Protein AF-A0A7C3SJM5-F1 (afdb_monomer_lite)

Secondary structure (DSSP, 8-state):
-PPEEEEEEETTEEEEEE-SSS-EEEEE-TT-SS-EEEEE--S-SSHHHHHHHHHHHHT--GGGEEEEETT-HHHHHHGGGGHHHHHHTT-

Radius of gyration: 12.21 Å; chains: 1; bounding box: 29×24×31 Å

Sequence (91 aa):
MASPVIIRRHDGAQSYLVLDEKPRELLFHWGFKDAYSVRPWLGSRDPVEALEEWAEMLAEDPQNYMITDENHWEYQKDLQNWVELLKSFGL

pLDDT: mean 92.59, std 5.4, range [66.38, 98.12]

Foldseek 3Di:
DFWKKKWAADPNDIKIFTLDPFTWTFAAQPPDPCRTAIGTDPDDSPQVRSLVVVCVVVVHDSVRMDMDTCVDPVNVVCVVVCVVVVVVVVD

Structure (mmCIF, N/CA/C/O backbone):
data_AF-A0A7C3SJM5-F1
#
_entry.id   AF-A0A7C3SJM5-F1
#
loop_
_atom_site.group_PDB
_atom_site.id
_atom_site.type_symbol
_atom_site.label_atom_id
_atom_site.label_alt_id
_atom_site.label_comp_id
_atom_site.label_asym_id
_atom_site.label_entity_id
_atom_site.label_seq_id
_atom_site.pdbx_PDB_ins_code
_atom_site.Cartn_x
_atom_site.Cartn_y
_atom_site.Cartn_z
_atom_site.occupancy
_atom_site.B_iso_or_equiv
_atom_site.auth_seq_id
_atom_site.auth_comp_id
_atom_site.auth_asym_id
_atom_site.auth_atom_id
_atom_site.pdbx_PDB_model_num
ATOM 1 N N . MET A 1 1 ? -15.509 5.626 9.446 1.00 66.38 1 MET A N 1
ATOM 2 C CA . MET A 1 1 ? -14.309 6.460 9.669 1.00 66.38 1 MET A CA 1
ATOM 3 C C . MET A 1 1 ? -13.420 6.230 8.470 1.00 66.38 1 MET A C 1
ATOM 5 O O . MET A 1 1 ? -13.402 5.093 8.023 1.00 66.38 1 MET A O 1
ATOM 9 N N . ALA A 1 2 ? -12.783 7.269 7.933 1.00 84.56 2 ALA A N 1
ATOM 10 C CA . ALA A 1 2 ? -11.923 7.101 6.767 1.00 84.56 2 ALA A CA 1
ATOM 11 C C . ALA A 1 2 ? -10.708 6.243 7.143 1.00 84.56 2 ALA A C 1
ATOM 13 O O . ALA A 1 2 ? -10.075 6.505 8.170 1.00 84.56 2 ALA A O 1
ATOM 14 N N . SER A 1 3 ? -10.422 5.204 6.361 1.00 93.06 3 SER A N 1
ATOM 15 C CA . SER A 1 3 ? -9.273 4.332 6.614 1.00 93.06 3 SER A CA 1
ATOM 16 C C . SER A 1 3 ? -7.963 4.990 6.170 1.00 93.06 3 SER A C 1
ATOM 18 O O . SER A 1 3 ? -7.940 5.593 5.093 1.00 93.06 3 SER A O 1
ATOM 20 N N . PRO A 1 4 ? -6.870 4.874 6.951 1.00 97.25 4 PRO A N 1
ATOM 21 C CA . PRO A 1 4 ? -5.572 5.390 6.541 1.00 97.25 4 PRO A CA 1
ATOM 22 C C . PRO A 1 4 ? -5.059 4.695 5.280 1.00 97.25 4 PRO A C 1
ATOM 24 O O . PRO A 1 4 ? -5.177 3.477 5.121 1.00 97.25 4 PRO A O 1
ATOM 27 N N . VAL A 1 5 ? -4.453 5.485 4.401 1.00 97.62 5 VAL A N 1
ATOM 28 C CA . VAL A 1 5 ? -3.780 5.024 3.189 1.00 97.62 5 VAL A CA 1
ATOM 29 C C . VAL A 1 5 ? -2.405 5.669 3.135 1.00 97.62 5 VAL A C 1
ATOM 31 O O . VAL A 1 5 ? -2.278 6.878 3.297 1.00 97.62 5 VAL A O 1
ATOM 34 N N . ILE A 1 6 ? -1.371 4.881 2.880 1.00 98.12 6 ILE A N 1
ATOM 35 C CA . ILE A 1 6 ? -0.018 5.377 2.641 1.00 98.12 6 ILE A CA 1
ATOM 36 C C . ILE A 1 6 ? 0.243 5.295 1.143 1.00 98.12 6 ILE A C 1
ATOM 38 O O . ILE A 1 6 ? 0.110 4.231 0.543 1.00 98.12 6 ILE A O 1
ATOM 42 N N . ILE A 1 7 ? 0.610 6.415 0.530 1.00 97.25 7 ILE A N 1
ATOM 43 C CA . ILE A 1 7 ? 1.020 6.475 -0.873 1.00 97.25 7 ILE A CA 1
ATOM 44 C C . ILE A 1 7 ? 2.535 6.402 -0.928 1.00 97.25 7 ILE A C 1
ATOM 46 O O . ILE A 1 7 ? 3.203 7.276 -0.388 1.00 97.25 7 ILE A O 1
ATOM 50 N N . ARG A 1 8 ? 3.066 5.407 -1.631 1.00 95.88 8 ARG A N 1
ATOM 51 C CA . ARG A 1 8 ? 4.474 5.307 -2.018 1.00 95.88 8 ARG A CA 1
ATOM 52 C C . ARG A 1 8 ? 4.641 5.883 -3.419 1.00 95.88 8 ARG A C 1
ATOM 54 O O . ARG A 1 8 ? 4.031 5.369 -4.360 1.00 95.88 8 ARG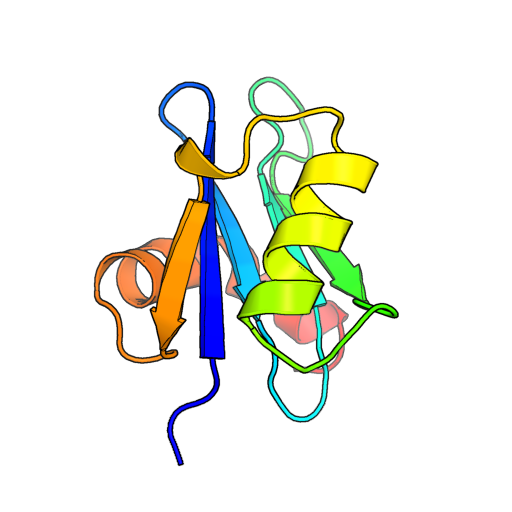 A O 1
ATOM 61 N N . ARG A 1 9 ? 5.475 6.912 -3.578 1.00 92.75 9 ARG A N 1
ATOM 62 C CA . ARG A 1 9 ? 5.797 7.520 -4.879 1.00 92.75 9 ARG A CA 1
ATOM 63 C C . ARG A 1 9 ? 7.182 7.068 -5.324 1.00 92.75 9 ARG A C 1
ATOM 65 O O . ARG A 1 9 ? 8.175 7.446 -4.719 1.00 92.75 9 ARG A O 1
ATOM 72 N N . HIS A 1 10 ? 7.255 6.283 -6.393 1.00 85.19 10 HIS A N 1
ATOM 73 C CA . HIS A 1 10 ? 8.522 5.752 -6.894 1.00 85.19 10 HIS A CA 1
ATOM 74 C C . HIS A 1 10 ? 8.539 5.753 -8.425 1.00 85.19 10 HIS A C 1
ATOM 76 O O . HIS A 1 10 ? 7.609 5.250 -9.053 1.00 85.19 10 HIS A O 1
ATOM 82 N N . ASP A 1 11 ? 9.583 6.331 -9.026 1.00 79.25 11 ASP A N 1
ATOM 83 C CA . ASP A 1 11 ? 9.801 6.389 -10.483 1.00 79.25 11 ASP A CA 1
ATOM 84 C C . ASP A 1 11 ? 8.584 6.850 -11.312 1.00 79.25 11 ASP A C 1
ATOM 86 O O . ASP A 1 11 ? 8.275 6.312 -12.374 1.00 79.25 11 ASP A O 1
ATOM 90 N N . GLY A 1 12 ? 7.868 7.870 -10.827 1.00 81.38 12 GLY A N 1
ATOM 91 C CA . GLY A 1 12 ? 6.705 8.433 -11.526 1.00 81.38 12 GLY A CA 1
ATOM 92 C C . GLY A 1 12 ? 5.439 7.576 -11.445 1.00 81.38 12 GLY A C 1
ATOM 93 O O . GLY A 1 12 ? 4.457 7.877 -12.123 1.00 81.38 12 GLY A O 1
ATOM 94 N N . ALA A 1 13 ? 5.442 6.545 -10.603 1.00 85.81 13 ALA A N 1
ATOM 95 C CA . ALA A 1 13 ? 4.285 5.717 -10.328 1.00 85.81 13 ALA A CA 1
ATOM 96 C C . ALA A 1 13 ? 3.967 5.642 -8.832 1.00 85.81 13 ALA A C 1
ATOM 98 O O . ALA A 1 13 ? 4.780 5.997 -7.974 1.00 85.81 13 ALA A O 1
ATOM 99 N N . GLN A 1 14 ? 2.749 5.193 -8.533 1.00 93.75 14 GLN A N 1
ATOM 100 C CA . GLN A 1 14 ? 2.217 5.147 -7.178 1.00 93.75 14 GLN A CA 1
ATOM 101 C C . GLN A 1 14 ? 1.872 3.715 -6.784 1.00 93.75 14 GLN A C 1
ATOM 103 O O . GLN A 1 14 ? 1.328 2.942 -7.572 1.00 93.75 14 GLN A O 1
ATOM 108 N N . SER A 1 15 ? 2.214 3.366 -5.552 1.00 95.88 15 SER A N 1
ATOM 109 C CA . SER A 1 15 ? 1.731 2.173 -4.862 1.00 95.88 15 SER A CA 1
ATOM 110 C C . SER A 1 15 ? 1.052 2.604 -3.570 1.00 95.88 15 SER A C 1
ATOM 112 O O . SER A 1 15 ? 1.334 3.684 -3.051 1.00 95.88 15 SER A O 1
ATOM 114 N N . TYR A 1 16 ? 0.165 1.769 -3.045 1.00 97.44 16 TYR A N 1
ATOM 115 C CA . TYR A 1 16 ? -0.649 2.121 -1.885 1.00 97.44 16 TYR A CA 1
ATOM 116 C C . TYR A 1 16 ? -0.567 1.049 -0.815 1.00 97.44 16 TYR A C 1
ATOM 118 O O . TYR A 1 16 ? -0.574 -0.135 -1.131 1.00 97.44 16 TYR A O 1
ATOM 126 N N . LEU A 1 17 ? -0.560 1.457 0.443 1.00 97.88 17 LEU A N 1
ATOM 127 C CA . LEU A 1 17 ? -0.780 0.579 1.581 1.00 97.88 17 LEU A CA 1
ATOM 128 C C . LEU A 1 17 ? -2.048 1.053 2.287 1.00 97.88 17 LEU A C 1
ATOM 130 O O . LEU A 1 17 ? -2.107 2.169 2.793 1.00 97.88 17 LEU A O 1
ATOM 134 N N . VAL A 1 18 ? -3.090 0.226 2.253 1.00 97.25 18 VAL A N 1
ATOM 135 C CA . VAL A 1 18 ? -4.397 0.524 2.848 1.00 97.25 18 VAL A CA 1
ATOM 136 C C . VAL A 1 18 ? -4.466 -0.156 4.207 1.00 97.25 18 VAL A C 1
ATOM 138 O O . VAL A 1 18 ? -4.279 -1.369 4.285 1.00 97.25 18 VAL A O 1
ATOM 141 N N . LEU A 1 19 ? -4.746 0.608 5.263 1.00 97.06 19 LEU A N 1
ATOM 142 C CA . LEU A 1 19 ? -4.761 0.146 6.657 1.00 97.06 19 LEU A CA 1
ATOM 143 C C . LEU A 1 19 ? -6.195 0.101 7.214 1.00 97.06 19 LEU A C 1
ATOM 145 O O . LEU A 1 19 ? -6.492 0.647 8.276 1.00 97.06 19 LEU A O 1
ATOM 149 N N . ASP A 1 20 ? -7.107 -0.520 6.462 1.00 94.25 20 ASP A N 1
ATOM 150 C CA . ASP A 1 20 ? -8.487 -0.775 6.892 1.00 94.25 20 ASP A CA 1
ATOM 151 C C . ASP A 1 20 ? -8.606 -2.095 7.690 1.00 94.25 20 ASP A C 1
ATOM 153 O O . ASP A 1 20 ? -7.625 -2.626 8.213 1.00 94.25 20 ASP A O 1
ATOM 157 N N . GLU A 1 21 ? -9.815 -2.651 7.815 1.00 93.31 21 GLU A N 1
ATOM 158 C CA . GLU A 1 21 ? -10.039 -3.927 8.515 1.00 93.31 21 GLU A CA 1
ATOM 159 C C . GLU A 1 21 ? -9.295 -5.118 7.883 1.00 93.31 21 GLU A C 1
ATOM 161 O O . GLU A 1 21 ? -9.008 -6.107 8.568 1.00 93.31 21 GLU A O 1
ATOM 166 N N . LYS A 1 22 ? -8.952 -5.017 6.593 1.00 94.19 22 LYS A N 1
ATOM 167 C CA . LYS A 1 22 ? -8.177 -5.989 5.815 1.00 94.19 22 LYS A CA 1
ATOM 168 C C . LYS A 1 22 ? -6.957 -5.292 5.182 1.00 94.19 22 LYS A C 1
ATOM 170 O O . LYS A 1 22 ? -6.951 -5.057 3.963 1.00 94.19 22 LYS A O 1
ATOM 175 N N . PRO A 1 23 ? -5.916 -4.999 5.988 1.00 96.25 23 PRO A N 1
ATOM 176 C CA . PRO A 1 23 ? -4.746 -4.277 5.519 1.00 96.25 23 PRO A CA 1
ATOM 177 C C . PRO A 1 23 ? -4.085 -4.952 4.320 1.00 96.25 23 PRO A C 1
ATOM 179 O O . PRO A 1 23 ? -3.950 -6.181 4.273 1.00 96.25 23 PRO A O 1
ATOM 182 N N . ARG A 1 24 ? -3.678 -4.151 3.336 1.00 97.06 24 ARG A N 1
ATOM 183 C CA . ARG A 1 24 ? -3.136 -4.662 2.072 1.00 97.06 24 ARG A CA 1
ATOM 184 C C . ARG A 1 24 ? -2.246 -3.666 1.355 1.00 97.06 24 ARG A C 1
ATOM 186 O O . ARG A 1 24 ? -2.496 -2.463 1.369 1.00 97.06 24 ARG A O 1
ATOM 193 N N . GLU A 1 25 ? -1.290 -4.213 0.629 1.00 96.69 25 GLU A N 1
ATOM 194 C CA . GLU A 1 25 ? -0.456 -3.498 -0.322 1.00 96.69 25 GLU A CA 1
ATOM 195 C C . GLU A 1 25 ? -1.070 -3.594 -1.724 1.00 96.69 25 GLU A C 1
ATOM 197 O O . GLU A 1 25 ? -1.405 -4.680 -2.203 1.00 96.69 25 GLU A O 1
ATOM 202 N N . LEU A 1 26 ? -1.173 -2.458 -2.401 1.00 96.62 26 LEU A N 1
ATOM 203 C CA . LEU A 1 26 ? -1.473 -2.305 -3.818 1.00 96.62 26 LEU A CA 1
ATOM 204 C C . LEU A 1 26 ? -0.180 -1.859 -4.501 1.00 96.62 26 LEU A C 1
ATOM 206 O O . LEU A 1 26 ? 0.132 -0.670 -4.579 1.00 96.62 26 LEU A O 1
ATOM 210 N N . LEU A 1 27 ? 0.609 -2.829 -4.953 1.00 94.56 27 LEU A N 1
ATOM 211 C CA . LEU A 1 27 ? 1.909 -2.570 -5.563 1.00 94.56 27 LEU A CA 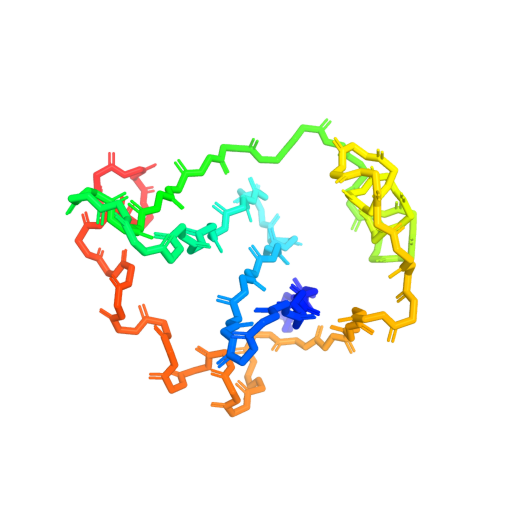1
ATOM 212 C C . LEU A 1 27 ? 1.768 -2.429 -7.072 1.00 94.56 27 LEU A C 1
ATOM 214 O O . LEU A 1 27 ? 1.063 -3.216 -7.717 1.00 94.56 27 LEU A O 1
ATOM 218 N N . PHE A 1 28 ? 2.491 -1.456 -7.613 1.00 93.00 28 PHE A N 1
ATOM 219 C CA . PHE A 1 28 ? 2.685 -1.284 -9.041 1.00 93.00 28 PHE A CA 1
ATOM 220 C C . PHE A 1 28 ? 4.152 -1.519 -9.421 1.00 93.00 28 PHE A C 1
ATOM 222 O O . PHE A 1 28 ? 5.059 -0.880 -8.888 1.00 93.00 28 PHE A O 1
ATOM 229 N N . HIS A 1 29 ? 4.368 -2.431 -10.366 1.00 88.88 29 HIS A N 1
ATOM 230 C CA . HIS A 1 29 ? 5.666 -2.892 -10.852 1.00 88.88 29 HIS A CA 1
ATOM 231 C C . HIS A 1 29 ? 5.878 -2.400 -12.286 1.00 88.88 29 HIS A C 1
ATOM 233 O O . HIS A 1 29 ? 5.438 -3.034 -13.251 1.00 88.88 29 HIS A O 1
ATOM 239 N N . TRP A 1 30 ? 6.549 -1.258 -12.445 1.00 83.62 30 TRP A N 1
ATOM 240 C CA . TRP A 1 30 ? 6.829 -0.704 -13.771 1.00 83.62 30 TRP A CA 1
ATOM 241 C C . TRP A 1 30 ? 7.681 -1.663 -14.615 1.00 83.62 30 TRP A C 1
ATOM 243 O O . TRP A 1 30 ? 8.687 -2.196 -14.152 1.00 83.62 30 TRP A O 1
ATOM 253 N N . GLY A 1 31 ? 7.289 -1.871 -15.874 1.00 82.38 31 GLY A N 1
ATOM 254 C CA . GLY A 1 31 ? 8.027 -2.714 -16.822 1.00 82.38 31 GLY A CA 1
ATOM 255 C C . GLY A 1 31 ? 7.750 -4.219 -16.723 1.00 82.38 31 GLY A C 1
ATOM 256 O O . GLY A 1 31 ? 8.319 -4.984 -17.502 1.00 82.38 31 GLY A O 1
ATOM 257 N N . PHE A 1 32 ? 6.860 -4.658 -15.827 1.00 84.00 32 PHE A N 1
ATOM 258 C CA . PHE A 1 32 ? 6.440 -6.058 -15.722 1.00 84.00 32 PHE A CA 1
ATOM 259 C C . PHE A 1 32 ? 5.132 -6.321 -16.480 1.00 84.00 32 PHE A C 1
ATOM 261 O O . PHE A 1 32 ? 4.284 -5.442 -16.614 1.00 84.00 32 PHE A O 1
ATOM 268 N N . LYS A 1 33 ? 4.957 -7.559 -16.971 1.00 82.00 33 LYS A N 1
ATOM 269 C CA . LYS A 1 33 ? 3.724 -7.997 -17.654 1.00 82.00 33 LYS A CA 1
ATOM 270 C C . LYS A 1 33 ? 2.511 -7.928 -16.721 1.00 82.00 33 LYS A C 1
ATOM 272 O O . LYS A 1 33 ? 1.458 -7.448 -17.126 1.00 82.00 33 LYS A O 1
ATOM 277 N N . ASP A 1 34 ? 2.698 -8.364 -15.479 1.00 82.62 34 ASP A N 1
ATOM 278 C CA . ASP A 1 34 ? 1.720 -8.243 -14.401 1.00 82.62 34 ASP A CA 1
ATOM 279 C C . ASP A 1 34 ? 2.091 -7.023 -13.553 1.00 82.62 34 ASP A C 1
ATOM 281 O O . ASP A 1 34 ? 2.683 -7.128 -12.479 1.00 82.62 34 ASP A O 1
ATOM 285 N N . ALA A 1 35 ? 1.808 -5.840 -14.099 1.00 88.88 35 ALA A N 1
ATOM 286 C CA . ALA A 1 35 ? 2.238 -4.572 -13.516 1.00 88.88 35 ALA A CA 1
ATOM 287 C C . ALA A 1 35 ? 1.541 -4.245 -12.186 1.00 88.88 35 ALA A C 1
ATOM 289 O O . ALA A 1 35 ? 2.017 -3.392 -11.452 1.00 88.88 35 ALA A O 1
ATOM 290 N N . TYR A 1 36 ? 0.437 -4.912 -11.848 1.00 92.88 36 TYR A N 1
ATOM 291 C CA . TYR A 1 36 ? -0.333 -4.659 -10.632 1.00 92.88 36 TYR A CA 1
ATOM 292 C C . TYR A 1 36 ? -0.396 -5.913 -9.768 1.00 92.88 36 TYR A C 1
ATOM 294 O O . TYR A 1 36 ? -0.666 -7.007 -10.261 1.00 92.88 36 TYR A O 1
ATOM 302 N N . SER A 1 37 ? -0.192 -5.758 -8.462 1.00 93.19 37 SER A N 1
ATOM 303 C CA . SER A 1 37 ? -0.369 -6.850 -7.505 1.00 93.19 37 SER A CA 1
ATOM 304 C C . SER A 1 37 ? -1.014 -6.367 -6.213 1.00 93.19 37 SER A C 1
ATOM 306 O O . SER A 1 37 ? -0.758 -5.244 -5.781 1.00 93.19 37 SER A O 1
ATOM 308 N N . VAL A 1 38 ? -1.816 -7.236 -5.597 1.00 95.50 38 VAL A N 1
ATOM 309 C CA . VAL A 1 38 ? -2.415 -7.024 -4.274 1.00 95.50 38 VAL A CA 1
ATOM 310 C C . VAL A 1 38 ? -1.850 -8.063 -3.313 1.00 95.50 38 VAL A C 1
ATOM 312 O O . VAL A 1 38 ? -1.799 -9.246 -3.658 1.00 95.50 38 VAL A O 1
ATOM 315 N N . ARG A 1 39 ? -1.406 -7.636 -2.129 1.00 94.69 39 ARG A N 1
ATOM 316 C CA . ARG A 1 39 ? -0.833 -8.516 -1.097 1.00 94.69 39 ARG A CA 1
ATOM 317 C C . ARG A 1 39 ? -1.375 -8.159 0.287 1.00 94.69 39 ARG A C 1
ATOM 319 O O . ARG A 1 39 ? -1.649 -6.987 0.523 1.00 94.69 39 ARG A O 1
ATOM 326 N N . PRO A 1 40 ? -1.553 -9.129 1.199 1.00 96.12 40 PRO A N 1
ATOM 327 C CA . PRO A 1 40 ? -1.942 -8.826 2.572 1.00 96.12 40 PRO A CA 1
ATOM 328 C C . PRO A 1 40 ? -0.807 -8.093 3.288 1.00 96.12 40 PRO A C 1
ATOM 330 O O . PRO A 1 40 ? 0.341 -8.525 3.218 1.00 96.12 40 PRO A O 1
ATOM 333 N N . TRP A 1 41 ? -1.149 -7.035 4.018 1.00 96.94 41 TRP A N 1
ATOM 334 C CA . TRP A 1 41 ? -0.216 -6.370 4.918 1.00 96.94 41 TRP A CA 1
ATOM 335 C C . TRP A 1 41 ? -0.309 -7.000 6.308 1.00 96.94 41 TRP A C 1
ATOM 337 O O . TRP A 1 41 ? -1.394 -7.095 6.885 1.00 96.94 41 TRP A O 1
ATOM 347 N N . LEU A 1 42 ? 0.832 -7.460 6.822 1.00 95.44 42 LEU A N 1
ATOM 348 C CA . LEU A 1 42 ? 0.940 -8.156 8.110 1.00 95.44 42 LEU A CA 1
ATOM 349 C C . LEU A 1 42 ? 1.719 -7.355 9.166 1.00 95.44 42 LEU A C 1
ATOM 351 O O . LEU A 1 42 ? 1.937 -7.873 10.260 1.00 95.44 42 LEU A O 1
ATOM 355 N N . GLY A 1 43 ? 2.153 -6.139 8.829 1.00 95.62 43 GLY A N 1
ATOM 356 C CA . GLY A 1 43 ? 2.869 -5.239 9.732 1.00 95.62 43 GLY A CA 1
ATOM 357 C C . GLY A 1 43 ? 1.935 -4.388 10.593 1.00 95.62 43 GLY A C 1
ATOM 358 O O . GLY A 1 43 ? 0.765 -4.735 10.808 1.00 95.62 43 GLY A O 1
ATOM 359 N N . SER A 1 44 ? 2.450 -3.261 11.084 1.00 96.38 4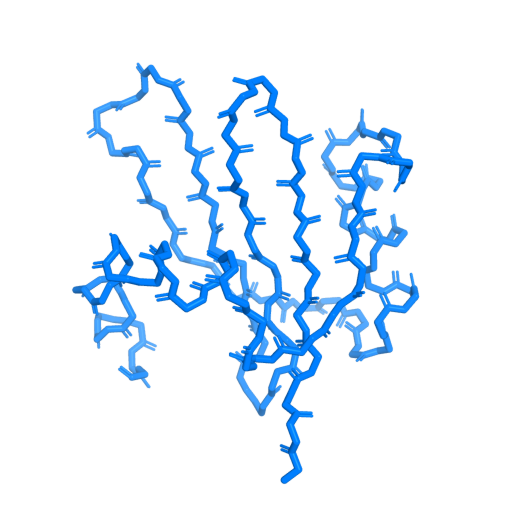4 SER A N 1
ATOM 360 C CA . SER A 1 44 ? 1.697 -2.356 11.957 1.00 96.38 44 SER A CA 1
ATOM 361 C C . SER A 1 44 ? 0.435 -1.797 11.281 1.00 96.38 44 SER A C 1
ATOM 363 O O . SER A 1 44 ? 0.353 -1.642 10.062 1.00 96.38 44 SER A O 1
ATOM 365 N N . ARG A 1 45 ? -0.591 -1.504 12.089 1.00 95.31 45 ARG A N 1
ATOM 366 C CA . ARG A 1 45 ? -1.787 -0.753 11.658 1.00 95.31 45 ARG A CA 1
ATOM 367 C C . ARG A 1 45 ? -1.672 0.738 11.964 1.00 95.31 45 ARG A C 1
ATOM 369 O O . ARG A 1 45 ? -2.516 1.503 11.500 1.00 95.31 45 ARG A O 1
ATOM 376 N N . ASP A 1 46 ? -0.678 1.141 12.753 1.00 96.81 46 ASP A N 1
ATOM 377 C CA . ASP A 1 46 ? -0.389 2.554 12.942 1.00 96.81 46 ASP A CA 1
ATOM 378 C C . ASP A 1 46 ? 0.209 3.118 11.641 1.00 96.81 46 ASP A C 1
ATOM 380 O O . ASP A 1 46 ? 1.160 2.539 11.120 1.00 96.81 46 ASP A O 1
ATOM 384 N N . PRO A 1 47 ? -0.328 4.213 11.073 1.00 96.31 47 PRO A N 1
ATOM 385 C CA . PRO A 1 47 ? 0.134 4.712 9.781 1.00 96.31 47 PRO A CA 1
ATOM 386 C C . PRO A 1 47 ? 1.594 5.173 9.752 1.00 96.31 47 PRO A C 1
ATOM 38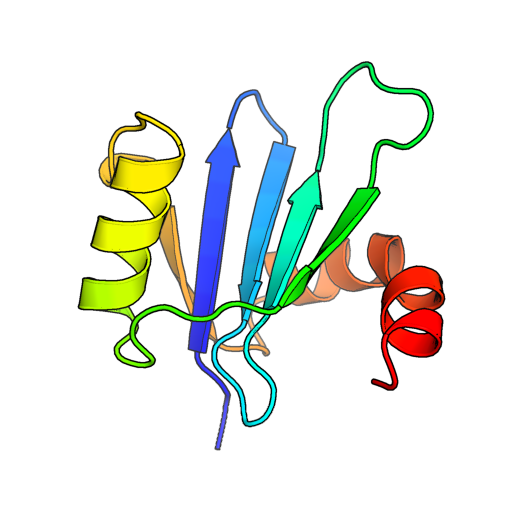8 O O . PRO A 1 47 ? 2.195 5.156 8.681 1.00 96.31 47 PRO A O 1
ATOM 391 N N . VAL A 1 48 ? 2.153 5.618 10.881 1.00 96.94 48 VAL A N 1
ATOM 392 C CA . VAL A 1 48 ? 3.549 6.071 10.947 1.00 96.94 48 VAL A CA 1
ATOM 393 C C . VAL A 1 48 ? 4.469 4.860 11.006 1.00 96.94 48 VAL A C 1
ATOM 395 O O . VAL A 1 48 ? 5.358 4.741 10.167 1.00 96.94 48 VAL A O 1
ATOM 398 N N . GLU A 1 49 ? 4.200 3.924 11.917 1.00 97.44 49 GLU A N 1
ATOM 399 C CA . GLU A 1 49 ? 4.978 2.683 12.023 1.00 97.44 49 GLU A CA 1
ATOM 400 C C . GLU A 1 49 ? 4.894 1.854 10.733 1.00 97.44 49 GLU A C 1
ATOM 402 O O . GLU A 1 49 ? 5.906 1.385 10.225 1.00 97.44 49 GLU A O 1
ATOM 407 N N . ALA A 1 50 ? 3.699 1.720 10.148 1.00 97.62 50 ALA A N 1
ATOM 408 C CA . ALA A 1 50 ? 3.502 0.969 8.911 1.00 97.62 50 ALA A CA 1
ATOM 409 C C . ALA A 1 50 ? 4.263 1.579 7.728 1.00 97.62 50 ALA A C 1
ATOM 411 O O . ALA A 1 50 ? 4.743 0.849 6.866 1.00 97.62 50 ALA A O 1
ATOM 412 N N . LEU A 1 51 ? 4.381 2.909 7.675 1.00 97.44 51 LEU A N 1
ATOM 413 C CA . LEU A 1 51 ? 5.182 3.592 6.662 1.00 97.44 51 LEU A CA 1
ATOM 414 C C . LEU A 1 51 ? 6.666 3.267 6.837 1.00 97.44 51 LEU A C 1
ATOM 416 O O . LEU A 1 51 ? 7.319 2.926 5.854 1.00 97.44 51 LEU A O 1
ATOM 420 N N . GLU A 1 52 ? 7.183 3.360 8.064 1.00 96.88 52 GLU A N 1
ATOM 421 C CA . GLU A 1 52 ? 8.582 3.048 8.376 1.00 96.88 52 GLU A CA 1
ATOM 422 C C . GLU A 1 52 ? 8.915 1.587 8.042 1.00 96.88 52 GLU A C 1
ATOM 424 O O . GLU A 1 52 ? 9.877 1.332 7.317 1.00 96.88 52 GLU A O 1
ATOM 429 N N . GLU A 1 53 ? 8.072 0.643 8.475 1.00 97.31 53 GLU A N 1
ATOM 430 C CA . GLU A 1 53 ? 8.213 -0.784 8.165 1.00 97.31 53 GLU A CA 1
ATOM 431 C C . GLU A 1 53 ? 8.174 -1.043 6.654 1.00 97.31 53 GLU A C 1
ATOM 433 O O . GLU A 1 53 ? 8.993 -1.792 6.118 1.00 97.31 53 GLU A O 1
ATOM 438 N N . TRP A 1 54 ? 7.230 -0.423 5.942 1.00 96.44 54 TRP A N 1
ATOM 439 C CA . TRP A 1 54 ? 7.068 -0.643 4.508 1.00 96.44 54 TRP A CA 1
ATOM 440 C C . TRP A 1 54 ? 8.241 -0.075 3.703 1.00 96.44 54 TRP A C 1
ATOM 442 O O . TRP A 1 54 ? 8.746 -0.743 2.797 1.00 96.44 54 TRP A O 1
ATOM 452 N N . ALA A 1 55 ? 8.726 1.114 4.072 1.00 95.62 55 ALA A N 1
ATOM 453 C CA . ALA A 1 55 ? 9.919 1.712 3.484 1.00 95.62 55 ALA A CA 1
ATOM 454 C C . ALA A 1 55 ? 11.172 0.861 3.756 1.00 95.62 55 ALA A C 1
ATOM 456 O O . ALA A 1 55 ? 11.956 0.621 2.836 1.00 95.62 55 ALA A O 1
ATOM 457 N N . GLU A 1 56 ? 11.337 0.335 4.976 1.00 95.44 56 GLU A N 1
ATOM 458 C CA . GLU A 1 56 ? 12.444 -0.564 5.324 1.00 95.44 56 GLU A CA 1
ATOM 459 C C . GLU A 1 56 ? 12.402 -1.861 4.500 1.00 95.44 56 GLU A C 1
ATOM 461 O O . GLU A 1 56 ? 13.413 -2.253 3.911 1.00 95.44 56 GLU A O 1
ATOM 466 N N . MET A 1 57 ? 11.229 -2.495 4.382 1.00 93.38 57 MET A N 1
ATOM 467 C CA . MET A 1 57 ? 11.036 -3.720 3.593 1.00 93.38 57 MET A CA 1
ATOM 468 C C . MET A 1 57 ? 11.391 -3.544 2.112 1.00 93.38 57 MET A C 1
ATOM 470 O O . MET A 1 57 ? 11.835 -4.497 1.466 1.00 93.38 57 MET A O 1
ATOM 474 N N . LEU A 1 58 ? 11.185 -2.341 1.573 1.00 90.88 58 LEU A N 1
ATOM 475 C CA . LEU A 1 58 ? 11.491 -1.998 0.185 1.00 90.88 58 LEU A CA 1
ATOM 476 C C . LEU A 1 58 ? 12.882 -1.368 0.006 1.00 90.88 58 LEU A C 1
ATOM 478 O O . LEU A 1 58 ? 13.280 -1.115 -1.129 1.00 90.88 58 LEU A O 1
ATOM 482 N N . ALA A 1 59 ? 13.644 -1.187 1.091 1.00 93.38 59 ALA A N 1
ATOM 483 C CA . ALA A 1 59 ? 14.938 -0.504 1.115 1.00 93.38 59 ALA A CA 1
ATOM 484 C C . ALA A 1 59 ? 14.879 0.925 0.534 1.00 93.38 59 ALA A C 1
ATOM 486 O O . ALA A 1 59 ? 15.743 1.339 -0.243 1.00 93.38 59 ALA A O 1
ATOM 487 N N . GLU A 1 60 ? 13.850 1.677 0.920 1.00 91.81 60 GLU A N 1
ATOM 488 C CA . GLU A 1 60 ? 13.546 3.015 0.415 1.00 91.81 60 GLU A CA 1
ATOM 489 C C . GLU A 1 60 ? 13.569 4.093 1.496 1.00 91.81 60 GLU A C 1
ATOM 491 O O . GLU A 1 60 ? 13.481 3.817 2.689 1.00 91.81 60 GLU A O 1
ATOM 496 N N . ASP A 1 61 ? 13.661 5.351 1.059 1.00 90.81 61 ASP A N 1
ATOM 497 C CA . ASP A 1 61 ? 13.548 6.508 1.944 1.00 90.81 61 ASP A CA 1
ATOM 498 C C . ASP A 1 61 ? 12.064 6.809 2.264 1.00 90.81 61 ASP A C 1
ATOM 500 O O . ASP A 1 61 ? 11.279 7.039 1.329 1.00 90.81 61 ASP A O 1
ATOM 504 N N . PRO A 1 62 ? 11.676 6.879 3.555 1.00 91.50 62 PRO A N 1
ATOM 505 C CA . PRO A 1 62 ? 10.351 7.310 4.008 1.00 91.50 62 PRO A CA 1
ATOM 506 C C . PRO A 1 62 ? 9.863 8.645 3.421 1.00 91.50 62 PRO A C 1
ATOM 508 O O . PRO A 1 62 ? 8.659 8.871 3.322 1.00 91.50 62 PRO A O 1
ATOM 511 N N . GLN A 1 63 ? 10.760 9.538 2.986 1.00 91.00 63 GLN A N 1
ATOM 512 C CA . GLN A 1 63 ? 10.401 10.827 2.375 1.00 91.00 63 GLN A CA 1
ATOM 513 C C . GLN A 1 63 ? 9.611 10.694 1.066 1.00 91.00 63 GLN A C 1
ATOM 515 O O . GLN A 1 63 ? 8.924 11.632 0.660 1.00 91.00 63 GLN A O 1
ATOM 520 N N . ASN A 1 64 ? 9.678 9.534 0.409 1.00 91.00 64 ASN A N 1
ATOM 521 C CA . ASN A 1 64 ? 8.914 9.246 -0.806 1.00 91.00 64 ASN A CA 1
ATOM 522 C C . ASN A 1 64 ? 7.462 8.824 -0.527 1.00 91.00 64 ASN A C 1
ATOM 524 O O . ASN A 1 64 ? 6.709 8.520 -1.459 1.00 91.00 64 ASN A O 1
ATOM 528 N N . TYR A 1 65 ? 7.065 8.796 0.745 1.00 95.56 65 TYR A N 1
ATOM 529 C CA . TYR A 1 65 ? 5.775 8.308 1.195 1.00 95.56 65 TYR A CA 1
ATOM 530 C C . TYR A 1 65 ? 4.899 9.450 1.710 1.00 95.56 65 TYR A C 1
ATOM 532 O O . TYR A 1 65 ? 5.372 10.484 2.180 1.00 95.56 65 TYR A O 1
ATOM 540 N N . MET A 1 66 ? 3.585 9.267 1.623 1.00 96.50 66 MET A N 1
ATOM 541 C CA . MET A 1 66 ? 2.606 10.223 2.123 1.00 96.50 66 MET A CA 1
ATOM 542 C C . MET A 1 66 ? 1.457 9.487 2.801 1.00 96.50 66 MET A C 1
ATOM 544 O O . MET A 1 66 ? 0.750 8.712 2.160 1.00 96.50 66 MET A O 1
ATOM 548 N N . ILE A 1 67 ? 1.251 9.764 4.087 1.00 97.38 67 ILE A N 1
ATOM 549 C CA . ILE A 1 67 ? 0.097 9.273 4.843 1.00 97.38 67 ILE A CA 1
ATOM 550 C C . ILE A 1 67 ? -1.118 10.139 4.501 1.00 97.38 67 ILE A C 1
ATOM 552 O O . ILE A 1 67 ? -1.055 11.368 4.526 1.00 97.38 67 ILE A O 1
ATOM 556 N N . THR A 1 68 ? -2.228 9.493 4.180 1.00 96.81 68 THR A N 1
ATOM 557 C CA . THR A 1 68 ? -3.510 10.111 3.857 1.00 96.81 68 THR A CA 1
ATOM 558 C C . THR A 1 68 ? -4.658 9.169 4.239 1.00 96.81 68 THR A C 1
ATOM 560 O O . THR A 1 68 ? -4.476 8.270 5.062 1.00 96.81 68 THR A O 1
ATOM 563 N N . ASP A 1 69 ? -5.844 9.370 3.672 1.00 96.44 69 ASP A N 1
ATOM 564 C CA . ASP A 1 69 ? -7.005 8.510 3.859 1.00 96.44 69 ASP A CA 1
ATOM 565 C C . ASP A 1 69 ? -7.614 8.034 2.532 1.00 96.44 69 ASP A C 1
ATOM 567 O O . ASP A 1 69 ? -7.253 8.482 1.441 1.00 96.44 69 ASP A O 1
ATOM 571 N N . GLU A 1 70 ? -8.551 7.094 2.626 1.00 93.88 70 GLU A N 1
ATOM 572 C CA . GLU A 1 70 ? -9.210 6.479 1.474 1.00 93.88 70 GLU A CA 1
ATOM 573 C C . GLU A 1 70 ? -9.966 7.461 0.563 1.00 93.88 70 GLU A C 1
ATOM 575 O O . GLU A 1 70 ? -10.239 7.114 -0.579 1.00 93.88 70 GLU A O 1
ATOM 580 N N . ASN A 1 71 ? -10.295 8.680 0.997 1.00 95.31 71 ASN A N 1
ATOM 581 C CA . ASN A 1 71 ? -10.963 9.683 0.159 1.00 95.31 71 ASN A CA 1
ATOM 582 C C . ASN A 1 71 ? -9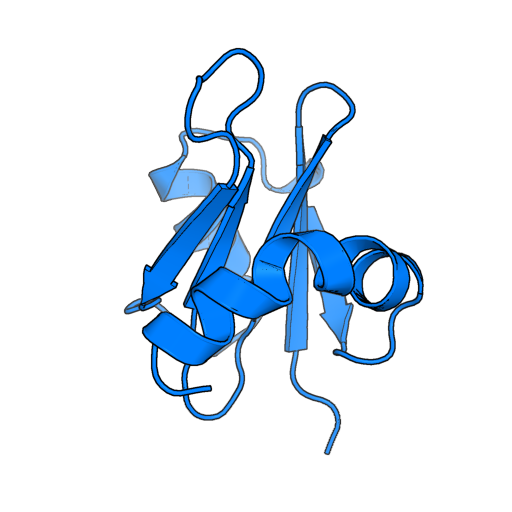.974 10.552 -0.624 1.00 95.31 71 ASN A C 1
ATOM 584 O O . ASN A 1 71 ? -10.392 11.421 -1.397 1.00 95.31 71 ASN A O 1
ATOM 588 N N . H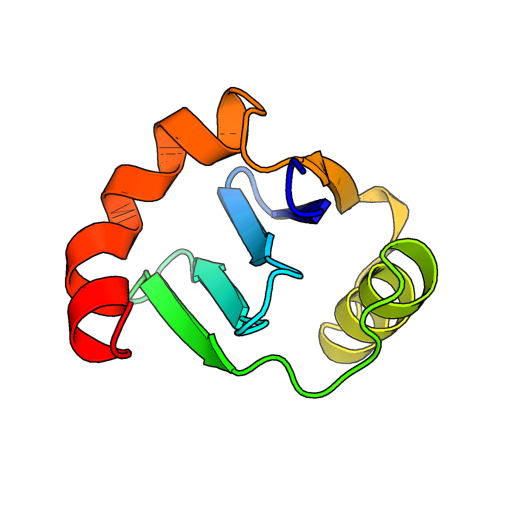IS A 1 72 ? -8.668 10.347 -0.441 1.00 96.38 72 HIS A N 1
ATOM 589 C CA . HIS A 1 72 ? -7.655 11.127 -1.133 1.00 96.38 72 HIS A CA 1
ATOM 590 C C . HIS A 1 72 ? -7.717 10.913 -2.644 1.00 96.38 72 HIS A C 1
ATOM 592 O O . HIS A 1 72 ? -7.794 9.790 -3.146 1.00 96.38 72 HIS A O 1
ATOM 598 N N . TRP A 1 73 ? -7.665 12.016 -3.387 1.00 94.81 73 TRP A N 1
ATOM 599 C CA . TRP A 1 73 ? -7.970 12.024 -4.815 1.00 94.81 73 TRP A CA 1
ATOM 600 C C . TRP A 1 73 ? -6.998 11.179 -5.653 1.00 94.81 73 TRP A C 1
ATOM 602 O O . TRP A 1 73 ? -7.430 10.575 -6.633 1.00 94.81 73 TRP A O 1
ATOM 612 N N . GLU A 1 74 ? -5.709 11.110 -5.283 1.00 94.25 74 GLU A N 1
ATOM 613 C CA . GLU A 1 74 ? -4.715 10.285 -5.997 1.00 94.25 74 GLU A CA 1
ATOM 614 C C . GLU A 1 74 ? -5.058 8.804 -5.867 1.00 94.25 74 GLU A C 1
ATOM 616 O O . GLU A 1 74 ? -5.059 8.081 -6.858 1.00 94.25 74 GLU A O 1
ATOM 621 N N . TYR A 1 75 ? -5.409 8.371 -4.655 1.00 94.62 75 TYR A N 1
ATOM 622 C CA . TYR A 1 75 ? -5.816 6.996 -4.398 1.00 94.62 75 TYR A CA 1
ATOM 623 C C . TYR A 1 75 ? -7.121 6.663 -5.126 1.00 94.62 75 TYR A C 1
ATOM 625 O O . TYR A 1 75 ? -7.175 5.685 -5.865 1.00 94.62 75 TYR A O 1
ATOM 633 N N . GLN A 1 76 ? -8.148 7.510 -5.008 1.00 94.62 76 GLN A N 1
ATOM 634 C CA . GLN A 1 76 ? -9.440 7.301 -5.673 1.00 94.62 76 GLN A CA 1
ATOM 635 C C . GLN A 1 76 ? -9.317 7.209 -7.199 1.00 94.62 76 GLN A C 1
ATOM 637 O O . GLN A 1 76 ? -9.946 6.359 -7.829 1.00 94.62 76 GLN A O 1
ATOM 642 N N . LYS A 1 77 ? -8.484 8.064 -7.803 1.00 93.56 77 LYS A N 1
ATOM 643 C CA . LYS A 1 77 ? -8.249 8.069 -9.250 1.00 93.56 77 LYS A CA 1
ATOM 644 C C . LYS A 1 77 ? -7.578 6.781 -9.731 1.00 93.56 77 LYS A C 1
ATOM 646 O O . LYS A 1 77 ? -7.931 6.273 -10.799 1.00 93.56 77 LYS A O 1
ATOM 651 N N . ASP A 1 78 ? -6.624 6.267 -8.963 1.00 92.69 78 ASP A N 1
ATOM 652 C CA . ASP A 1 78 ? -5.795 5.136 -9.374 1.00 92.69 78 ASP A CA 1
ATOM 653 C C . ASP A 1 78 ? -6.393 3.783 -8.948 1.00 92.69 78 ASP A C 1
ATOM 655 O O . ASP A 1 78 ? -6.076 2.761 -9.557 1.00 92.69 78 ASP A O 1
ATOM 659 N N . LEU A 1 79 ? -7.328 3.767 -7.988 1.00 91.56 79 LEU A N 1
ATOM 660 C CA . LEU A 1 79 ? -7.981 2.564 -7.454 1.00 91.56 79 LEU A CA 1
ATOM 661 C C . LEU A 1 79 ? -8.601 1.674 -8.541 1.00 91.56 79 LEU A C 1
ATOM 663 O O . LEU A 1 79 ? -8.553 0.447 -8.441 1.00 91.56 79 LEU A O 1
ATOM 667 N N . GLN A 1 80 ? -9.132 2.279 -9.608 1.00 91.62 80 GLN A N 1
ATOM 668 C CA . GLN A 1 80 ? -9.712 1.561 -10.749 1.00 91.62 80 GLN A CA 1
ATOM 669 C C . GLN A 1 80 ? -8.752 0.538 -11.379 1.00 91.62 80 GLN A C 1
ATOM 671 O O . GLN A 1 80 ? -9.204 -0.484 -11.892 1.00 91.62 80 GLN A O 1
ATOM 676 N N . ASN A 1 81 ? -7.437 0.765 -11.285 1.00 91.62 81 ASN A N 1
ATOM 677 C CA . ASN A 1 81 ? -6.427 -0.133 -11.844 1.00 91.62 81 ASN A CA 1
ATOM 678 C C . ASN A 1 81 ? -6.309 -1.462 -11.068 1.00 91.62 81 ASN A C 1
ATOM 680 O O . ASN A 1 81 ? -5.818 -2.445 -11.616 1.00 91.62 81 ASN A O 1
ATOM 684 N N . TRP A 1 82 ? -6.784 -1.519 -9.817 1.00 93.56 82 TRP A N 1
ATOM 685 C CA . TRP A 1 82 ? -6.713 -2.709 -8.957 1.00 93.56 82 TRP A CA 1
ATOM 686 C C . TRP A 1 82 ? -8.062 -3.406 -8.736 1.00 93.56 82 TRP A C 1
ATOM 688 O O . TRP A 1 82 ? -8.094 -4.439 -8.074 1.00 93.56 82 TRP A O 1
ATOM 698 N N . VAL A 1 83 ? -9.173 -2.904 -9.288 1.00 91.75 83 VAL A N 1
ATOM 699 C CA . VAL A 1 83 ? -10.535 -3.401 -8.985 1.00 91.75 83 VAL A CA 1
ATOM 700 C C . VAL A 1 83 ? -10.689 -4.913 -9.187 1.00 91.75 83 VAL A C 1
ATOM 702 O O . VAL A 1 83 ? -11.222 -5.597 -8.316 1.00 91.75 83 VAL A O 1
ATOM 705 N N . GLU A 1 84 ? -10.202 -5.470 -10.296 1.00 90.38 84 GLU A N 1
ATOM 706 C CA . GLU A 1 84 ? -10.324 -6.915 -10.559 1.00 90.38 84 GLU A CA 1
ATOM 707 C C . GLU A 1 84 ? -9.438 -7.770 -9.635 1.00 90.38 84 GLU A C 1
ATOM 709 O O . GLU A 1 84 ? -9.813 -8.878 -9.235 1.00 90.38 84 GLU A O 1
ATOM 714 N N . LEU A 1 85 ? -8.280 -7.239 -9.235 1.00 89.25 85 LEU A N 1
ATOM 715 C CA . LEU A 1 85 ? -7.393 -7.898 -8.277 1.00 89.25 85 LEU A CA 1
ATOM 716 C C . LEU A 1 85 ? -7.978 -7.864 -6.863 1.00 89.25 85 LEU A C 1
ATOM 718 O O . LEU A 1 85 ? -7.903 -8.862 -6.153 1.00 89.25 85 LEU A O 1
ATOM 722 N N . LEU A 1 86 ? -8.612 -6.756 -6.478 1.00 91.00 86 LEU A N 1
ATOM 723 C CA . LEU A 1 86 ? -9.304 -6.611 -5.197 1.00 91.00 86 LEU A CA 1
ATOM 724 C C . LEU A 1 86 ? -10.459 -7.610 -5.066 1.00 91.00 86 LEU A C 1
ATOM 726 O O . LEU A 1 86 ? -10.533 -8.313 -4.060 1.00 91.00 86 LEU A O 1
ATOM 730 N N . LYS A 1 87 ? -11.267 -7.788 -6.121 1.00 90.75 87 LYS A N 1
ATOM 731 C CA . LYS A 1 87 ? -12.321 -8.819 -6.147 1.00 90.75 87 LYS A CA 1
ATOM 732 C C . LYS A 1 87 ? -11.753 -10.218 -5.927 1.00 90.75 87 LYS A C 1
ATOM 734 O O . LYS A 1 87 ? -12.287 -10.996 -5.140 1.00 90.75 87 LYS A O 1
ATOM 739 N N . SER A 1 88 ? -10.644 -10.524 -6.601 1.00 87.88 88 SER A N 1
ATOM 740 C CA . SER A 1 88 ? -9.940 -11.805 -6.457 1.00 87.88 88 SER A CA 1
ATOM 741 C C . SER A 1 88 ? -9.352 -11.992 -5.051 1.00 87.88 88 SER A C 1
ATOM 743 O O . SER A 1 88 ? -9.217 -13.117 -4.578 1.00 87.88 88 SER A O 1
ATOM 745 N N . PHE A 1 89 ? -9.047 -10.888 -4.368 1.00 84.81 89 PHE A N 1
ATOM 746 C CA . PHE A 1 89 ? -8.575 -10.836 -2.987 1.00 84.81 89 PHE A CA 1
ATOM 747 C C . PHE A 1 89 ? -9.712 -10.894 -1.943 1.00 84.81 89 PHE A C 1
ATOM 749 O O . PHE A 1 89 ? -9.453 -10.971 -0.742 1.00 84.81 89 PHE A O 1
ATOM 756 N N . GLY A 1 90 ? -10.979 -10.889 -2.374 1.00 85.06 90 GLY A N 1
ATOM 757 C CA . GLY A 1 90 ? -12.147 -10.944 -1.489 1.00 85.06 90 GLY A CA 1
ATOM 758 C C . GLY A 1 90 ? -12.517 -9.595 -0.863 1.00 85.06 90 GLY A C 1
ATOM 759 O O . GLY A 1 90 ? -12.908 -9.554 0.315 1.00 85.06 90 GLY A O 1
ATOM 760 N N . LEU A 1 91 ? -12.352 -8.517 -1.637 1.00 81.12 91 LEU A N 1
ATOM 761 C CA . LEU A 1 91 ? -12.691 -7.128 -1.312 1.00 81.12 91 LEU A CA 1
ATOM 762 C C . LEU A 1 91 ? -13.663 -6.527 -2.328 1.00 81.12 91 LEU A C 1
ATOM 764 O O . LEU A 1 91 ? -13.551 -6.863 -3.530 1.00 81.12 91 LEU A O 1
#

Organism: NCBI:txid60893